Protein AF-A0A7X7B530-F1 (afdb_monomer_lite)

Structure (mmCIF, N/CA/C/O backbone):
data_AF-A0A7X7B530-F1
#
_entry.id   AF-A0A7X7B530-F1
#
loop_
_atom_site.group_PDB
_atom_site.id
_atom_site.type_symbol
_atom_site.label_atom_id
_atom_site.label_alt_id
_atom_site.label_comp_id
_atom_site.label_asym_id
_atom_site.label_entity_id
_atom_site.label_seq_id
_atom_site.pdbx_PDB_ins_code
_atom_site.Cartn_x
_atom_site.Cartn_y
_atom_site.Cartn_z
_atom_site.occupancy
_atom_site.B_iso_or_equiv
_atom_site.auth_seq_id
_atom_site.auth_comp_id
_atom_site.auth_asym_id
_atom_site.auth_atom_id
_atom_site.pdbx_PDB_model_num
ATOM 1 N N . LEU A 1 1 ? 4.320 -5.530 5.828 1.00 80.12 1 LEU A N 1
ATOM 2 C CA . LEU A 1 1 ? 5.395 -4.722 6.453 1.00 80.12 1 LEU A CA 1
ATOM 3 C C . LEU A 1 1 ? 4.954 -3.946 7.705 1.00 80.12 1 LEU A C 1
ATOM 5 O O . LEU A 1 1 ? 5.813 -3.646 8.516 1.00 80.12 1 LEU A O 1
ATOM 9 N N . MET A 1 2 ? 3.660 -3.658 7.936 1.00 81.94 2 MET A N 1
ATOM 10 C CA . MET A 1 2 ? 3.231 -2.994 9.189 1.00 81.94 2 MET A CA 1
ATOM 11 C C . MET A 1 2 ? 3.604 -3.787 10.454 1.00 81.94 2 MET A C 1
ATOM 13 O O . MET A 1 2 ? 4.151 -3.207 11.381 1.00 81.94 2 MET A O 1
ATOM 17 N N . ALA A 1 3 ? 3.417 -5.112 10.448 1.00 87.12 3 ALA A N 1
ATOM 18 C CA . ALA A 1 3 ? 3.848 -5.977 11.550 1.00 87.12 3 ALA A CA 1
ATOM 19 C C . ALA A 1 3 ? 5.366 -5.899 11.798 1.00 87.12 3 ALA A C 1
ATOM 21 O O . ALA A 1 3 ? 5.814 -5.919 12.935 1.00 87.12 3 ALA A O 1
ATOM 22 N N . THR A 1 4 ? 6.172 -5.744 10.741 1.00 89.44 4 THR A N 1
ATOM 23 C CA . THR A 1 4 ? 7.622 -5.558 10.876 1.00 89.44 4 THR A CA 1
ATOM 24 C C . THR A 1 4 ? 7.946 -4.317 11.703 1.00 89.44 4 THR A C 1
ATOM 26 O O . THR A 1 4 ? 8.759 -4.386 12.616 1.00 89.44 4 THR A O 1
ATOM 29 N N . ARG A 1 5 ? 7.281 -3.195 11.408 1.00 90.50 5 ARG A N 1
ATOM 30 C CA . ARG A 1 5 ? 7.440 -1.946 12.160 1.00 90.50 5 ARG A CA 1
ATOM 31 C C . ARG A 1 5 ? 7.042 -2.115 13.628 1.00 90.50 5 ARG A C 1
ATOM 33 O O . ARG A 1 5 ? 7.704 -1.561 14.494 1.00 90.50 5 ARG A O 1
ATOM 40 N N . GLU A 1 6 ? 5.984 -2.874 13.894 1.00 89.25 6 GLU A N 1
ATOM 41 C CA . GLU A 1 6 ? 5.453 -3.090 15.244 1.00 89.25 6 GLU A CA 1
ATOM 42 C C . GLU A 1 6 ? 6.347 -4.000 16.098 1.00 89.25 6 GLU A C 1
ATOM 44 O O . GLU A 1 6 ? 6.674 -3.647 17.226 1.00 89.25 6 GLU A O 1
ATOM 49 N N . PHE A 1 7 ? 6.798 -5.133 15.554 1.00 94.69 7 PHE A N 1
ATOM 50 C CA . PHE A 1 7 ? 7.572 -6.124 16.313 1.00 94.69 7 PHE A CA 1
ATOM 51 C C . PHE A 1 7 ? 9.089 -5.898 16.277 1.00 94.69 7 PHE A C 1
ATOM 53 O O . PHE A 1 7 ? 9.781 -6.275 17.218 1.00 94.69 7 PHE A O 1
ATOM 60 N N . TYR A 1 8 ? 9.616 -5.296 15.206 1.00 93.31 8 TYR A N 1
ATOM 61 C CA . TYR A 1 8 ? 11.062 -5.134 14.978 1.00 93.31 8 TYR A CA 1
ATOM 62 C C . TYR A 1 8 ? 11.499 -3.663 14.882 1.00 93.31 8 TYR A C 1
ATOM 64 O O . TYR A 1 8 ? 12.687 -3.370 14.731 1.00 93.31 8 TYR A O 1
ATOM 72 N N . GLY A 1 9 ? 10.553 -2.727 14.998 1.00 94.25 9 GLY A N 1
ATOM 73 C CA . GLY A 1 9 ? 10.810 -1.292 15.050 1.00 94.25 9 GLY A CA 1
ATOM 74 C C . GLY A 1 9 ? 10.974 -0.611 13.689 1.00 94.25 9 GLY A C 1
ATOM 75 O O . GLY A 1 9 ? 11.098 -1.232 12.629 1.00 94.25 9 GLY A O 1
ATOM 76 N N . GLU A 1 10 ? 10.998 0.724 13.730 1.00 93.31 10 GLU A N 1
ATOM 77 C CA . GLU A 1 10 ? 11.050 1.575 12.533 1.00 93.31 10 GLU A CA 1
ATOM 78 C C . GLU A 1 10 ? 12.315 1.341 11.701 1.00 93.31 10 GLU A C 1
ATOM 80 O O . GLU A 1 10 ? 12.255 1.323 10.476 1.00 93.31 10 GLU A O 1
ATOM 85 N N . LYS A 1 11 ? 13.463 1.113 12.352 1.00 95.56 11 LYS A N 1
ATOM 86 C CA . LYS A 1 11 ? 14.747 0.922 11.663 1.00 95.56 11 LYS A CA 1
ATOM 87 C C . LYS A 1 11 ? 14.715 -0.280 10.718 1.00 95.56 11 LYS A C 1
ATOM 89 O O . LYS A 1 11 ? 15.155 -0.168 9.575 1.00 95.56 11 LYS A O 1
ATOM 94 N N . GLU A 1 12 ? 14.185 -1.411 11.177 1.00 95.00 12 GLU A N 1
ATOM 95 C CA . GLU A 1 12 ? 14.124 -2.631 10.370 1.00 95.00 12 GLU A CA 1
ATOM 96 C C . GLU A 1 12 ? 13.079 -2.519 9.259 1.00 95.00 12 GLU A C 1
ATOM 98 O O . GLU A 1 12 ? 13.323 -2.915 8.118 1.00 95.00 12 GLU A O 1
ATOM 103 N N . PHE A 1 13 ? 11.943 -1.887 9.559 1.00 94.69 13 PHE A N 1
ATOM 104 C CA . PHE A 1 13 ? 10.954 -1.540 8.547 1.00 94.69 13 PHE A CA 1
ATOM 105 C C . PHE A 1 13 ? 11.559 -0.678 7.427 1.00 94.69 13 PHE A C 1
ATOM 107 O O . PHE A 1 13 ? 11.405 -1.010 6.249 1.00 94.69 13 PHE A O 1
ATOM 114 N N . LEU A 1 14 ? 12.274 0.396 7.784 1.00 94.44 14 LEU A N 1
ATOM 115 C CA . LEU A 1 14 ? 12.904 1.307 6.827 1.00 94.44 14 LEU A CA 1
ATOM 116 C C . LEU A 1 14 ? 13.970 0.598 5.989 1.00 94.44 14 LEU A C 1
ATOM 118 O O . LEU A 1 14 ? 14.044 0.803 4.778 1.00 94.44 14 LEU A O 1
ATOM 122 N N . ARG A 1 15 ? 14.760 -0.286 6.607 1.00 95.25 15 ARG A N 1
ATOM 123 C CA . ARG A 1 15 ? 15.734 -1.117 5.892 1.00 95.25 15 ARG A CA 1
ATOM 124 C C . ARG A 1 15 ? 15.053 -1.972 4.819 1.00 95.25 15 ARG A C 1
ATOM 126 O O . ARG A 1 15 ? 15.490 -1.975 3.670 1.00 95.25 15 ARG A O 1
ATOM 133 N N . LEU A 1 16 ? 13.970 -2.667 5.172 1.00 94.19 16 LEU A N 1
ATOM 134 C CA . LEU A 1 16 ? 13.253 -3.555 4.253 1.00 94.19 16 LEU A CA 1
ATOM 135 C C . LEU A 1 16 ? 12.518 -2.803 3.143 1.00 94.19 16 LEU A C 1
ATOM 137 O O . LEU A 1 16 ? 12.597 -3.205 1.982 1.00 94.19 16 LEU A O 1
ATOM 141 N N . ILE A 1 17 ? 11.828 -1.706 3.465 1.00 94.44 17 ILE A N 1
ATOM 142 C CA . ILE A 1 17 ? 11.107 -0.939 2.445 1.00 94.44 17 ILE A CA 1
ATOM 143 C C . ILE A 1 17 ? 12.069 -0.277 1.454 1.00 94.44 17 ILE A C 1
ATOM 145 O O . ILE A 1 17 ? 11.760 -0.218 0.268 1.00 94.44 17 ILE A O 1
ATOM 149 N N . ASN A 1 18 ? 13.246 0.171 1.904 1.00 94.88 18 ASN A N 1
ATOM 150 C CA . ASN A 1 18 ? 14.262 0.734 1.016 1.00 94.88 18 ASN A CA 1
ATOM 151 C C . ASN A 1 18 ? 14.882 -0.339 0.115 1.00 94.88 18 ASN A C 1
ATOM 153 O O . ASN A 1 18 ? 14.994 -0.116 -1.087 1.00 94.88 18 ASN A O 1
ATOM 157 N N . LEU A 1 19 ? 15.151 -1.534 0.649 1.00 94.12 19 LEU A N 1
ATOM 158 C CA . LEU A 1 19 ? 15.576 -2.675 -0.164 1.00 94.12 19 LEU A CA 1
ATOM 159 C C . LEU A 1 19 ? 14.546 -3.017 -1.253 1.00 94.12 19 LEU A C 1
ATOM 161 O O . LEU A 1 19 ? 14.913 -3.320 -2.386 1.00 94.12 19 LEU A O 1
ATOM 165 N N . TYR A 1 20 ? 13.249 -2.983 -0.932 1.00 94.19 20 TYR A N 1
ATOM 166 C CA . TYR A 1 20 ? 12.211 -3.214 -1.937 1.00 94.19 20 TYR A CA 1
ATOM 167 C C . TYR A 1 20 ? 12.147 -2.085 -2.960 1.00 94.19 20 TYR A C 1
ATOM 169 O O . TYR A 1 20 ? 12.049 -2.380 -4.146 1.00 94.19 20 TYR A O 1
ATOM 177 N N . LYS A 1 21 ? 12.272 -0.818 -2.545 1.00 93.50 21 LYS A N 1
ATOM 178 C CA . LYS A 1 21 ? 12.334 0.314 -3.483 1.00 93.50 21 LYS A CA 1
ATOM 179 C C . LYS A 1 21 ? 13.441 0.106 -4.515 1.00 93.50 21 LYS A C 1
ATOM 181 O O . LYS A 1 21 ? 13.134 0.111 -5.702 1.00 93.50 21 LYS A O 1
ATOM 186 N N . GLU A 1 22 ? 14.667 -0.181 -4.077 1.00 92.88 22 GLU A N 1
ATOM 187 C CA . GLU A 1 22 ? 15.811 -0.431 -4.968 1.00 92.88 22 GLU A CA 1
ATOM 188 C C . GLU A 1 22 ? 15.547 -1.579 -5.951 1.00 92.88 22 GLU A C 1
ATOM 190 O O . GLU A 1 22 ? 15.764 -1.434 -7.152 1.00 92.88 22 GLU A O 1
ATOM 195 N N . LYS A 1 23 ? 14.993 -2.698 -5.467 1.00 88.62 23 LYS A N 1
ATOM 196 C CA . LYS A 1 23 ? 14.665 -3.864 -6.304 1.00 88.62 23 LYS A CA 1
ATOM 197 C C . LYS A 1 23 ? 13.564 -3.611 -7.333 1.00 88.62 23 LYS A C 1
ATOM 199 O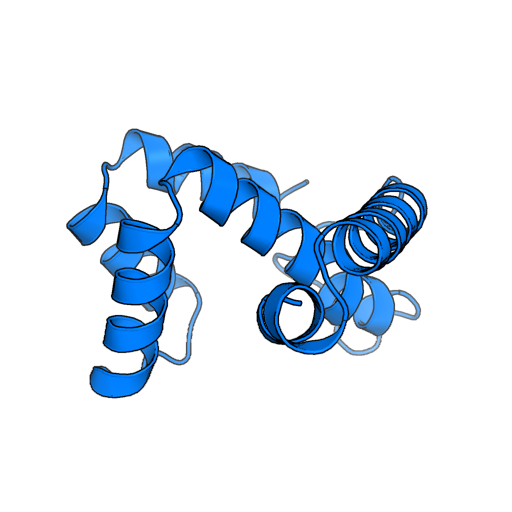 O . LYS A 1 23 ? 13.430 -4.393 -8.269 1.00 88.62 23 LYS A O 1
ATOM 204 N N . THR A 1 24 ? 12.749 -2.577 -7.141 1.00 91.81 24 THR A N 1
ATOM 205 C CA . THR A 1 24 ? 11.527 -2.350 -7.932 1.00 91.81 24 THR A CA 1
ATOM 206 C C . THR A 1 24 ? 11.659 -1.264 -8.994 1.00 91.81 24 THR A C 1
ATOM 208 O O . THR A 1 24 ? 10.744 -1.123 -9.800 1.00 91.81 24 THR A O 1
ATOM 211 N N . LEU A 1 25 ? 12.793 -0.551 -9.044 1.00 87.19 25 LEU A N 1
ATOM 212 C CA . LEU A 1 25 ? 13.017 0.587 -9.947 1.00 87.19 25 LEU A CA 1
ATOM 213 C C . LEU A 1 25 ? 12.805 0.255 -11.432 1.00 87.19 25 LEU A C 1
ATOM 215 O O . LEU A 1 25 ? 12.259 1.077 -12.156 1.00 87.19 25 LEU A O 1
ATOM 219 N N . ASN A 1 26 ? 13.200 -0.945 -11.867 1.00 87.62 26 ASN A N 1
ATOM 220 C CA . ASN A 1 26 ? 13.141 -1.369 -13.273 1.00 87.62 26 ASN A CA 1
ATOM 221 C C . ASN A 1 26 ? 12.153 -2.521 -13.509 1.00 87.62 26 ASN A C 1
ATOM 223 O O . ASN A 1 26 ? 12.249 -3.229 -14.510 1.00 87.62 26 ASN A O 1
ATOM 227 N N . LEU A 1 27 ? 11.246 -2.766 -12.561 1.00 91.00 27 LEU A N 1
ATOM 228 C CA . LEU A 1 27 ? 10.239 -3.811 -12.714 1.00 91.00 27 LEU A CA 1
ATOM 229 C C . LEU A 1 27 ? 9.045 -3.296 -13.519 1.00 91.00 27 LEU A C 1
ATOM 231 O O . LEU A 1 27 ? 8.683 -2.128 -13.363 1.00 91.00 27 LEU A O 1
ATOM 235 N N . PRO A 1 28 ? 8.387 -4.163 -14.307 1.00 91.75 28 PRO A N 1
ATOM 236 C CA . PRO A 1 28 ? 7.198 -3.785 -15.060 1.00 91.75 28 PRO A CA 1
ATOM 237 C C . PRO A 1 28 ? 6.043 -3.372 -14.137 1.00 91.75 28 PRO A C 1
ATOM 239 O O . PRO A 1 28 ? 6.073 -3.586 -12.916 1.00 91.75 28 PRO A O 1
ATOM 242 N N . ALA A 1 29 ? 5.023 -2.756 -14.729 1.00 93.19 29 ALA A N 1
ATOM 243 C CA . ALA A 1 29 ? 3.800 -2.362 -14.044 1.00 93.19 29 ALA A CA 1
ATOM 244 C C . ALA A 1 29 ? 3.136 -3.541 -13.316 1.00 93.19 29 ALA A C 1
ATOM 246 O O . ALA A 1 29 ? 3.227 -4.693 -13.746 1.00 93.19 29 ALA A O 1
ATOM 247 N N . ILE A 1 30 ? 2.441 -3.254 -12.210 1.00 93.12 30 ILE A N 1
ATOM 248 C CA . ILE A 1 30 ? 1.645 -4.282 -11.519 1.00 93.12 30 ILE A CA 1
ATOM 249 C C . ILE A 1 30 ? 0.414 -4.633 -12.354 1.00 93.12 30 ILE A C 1
ATOM 251 O O . ILE A 1 30 ? 0.018 -5.800 -12.427 1.00 93.12 30 ILE A O 1
ATOM 255 N N . ARG A 1 31 ? -0.225 -3.629 -12.961 1.00 91.94 31 ARG A N 1
ATOM 256 C CA . ARG A 1 31 ? -1.432 -3.846 -13.751 1.00 91.94 31 ARG A CA 1
ATOM 257 C C . ARG A 1 31 ? -1.095 -4.661 -15.000 1.00 91.94 31 ARG A C 1
ATOM 259 O O . ARG A 1 31 ? -0.259 -4.271 -15.803 1.00 91.94 31 ARG A O 1
ATOM 266 N N . GLY A 1 32 ? -1.777 -5.794 -15.156 1.00 89.88 32 GLY A N 1
ATOM 267 C CA . GLY A 1 32 ? -1.629 -6.656 -16.328 1.00 89.88 32 GLY A CA 1
ATOM 268 C C . GLY A 1 32 ? -0.383 -7.545 -16.336 1.00 89.88 32 GLY A C 1
ATOM 269 O O . GLY A 1 32 ? -0.136 -8.176 -17.358 1.00 89.88 32 GLY A O 1
ATOM 270 N N . ILE A 1 33 ? 0.378 -7.634 -15.236 1.00 92.56 33 ILE A N 1
ATOM 271 C CA . ILE A 1 33 ? 1.524 -8.549 -15.165 1.00 92.56 33 ILE A CA 1
ATOM 272 C C . ILE A 1 33 ? 1.070 -10.001 -15.368 1.00 92.56 33 ILE A C 1
ATOM 274 O O . ILE A 1 33 ? 0.150 -10.481 -14.695 1.00 92.56 33 ILE A O 1
ATOM 278 N N . ASP A 1 34 ? 1.726 -10.710 -16.285 1.00 92.06 34 ASP A N 1
ATOM 279 C CA . ASP A 1 34 ? 1.537 -12.149 -16.424 1.00 92.06 34 ASP A CA 1
ATOM 280 C C . ASP A 1 34 ? 2.164 -12.847 -15.213 1.00 92.06 34 ASP A C 1
ATOM 282 O O . ASP A 1 34 ? 3.316 -12.607 -14.861 1.00 92.06 34 ASP A O 1
ATOM 286 N N . ARG A 1 35 ? 1.411 -13.739 -14.566 1.00 89.12 35 ARG A N 1
ATOM 287 C CA . ARG A 1 35 ? 1.904 -14.532 -13.432 1.00 89.12 35 ARG A CA 1
ATOM 288 C C . ARG A 1 35 ? 3.012 -15.505 -13.828 1.00 89.12 35 ARG A C 1
ATOM 290 O O . ARG A 1 35 ? 3.711 -15.988 -12.942 1.00 89.12 35 ARG A O 1
ATOM 297 N N 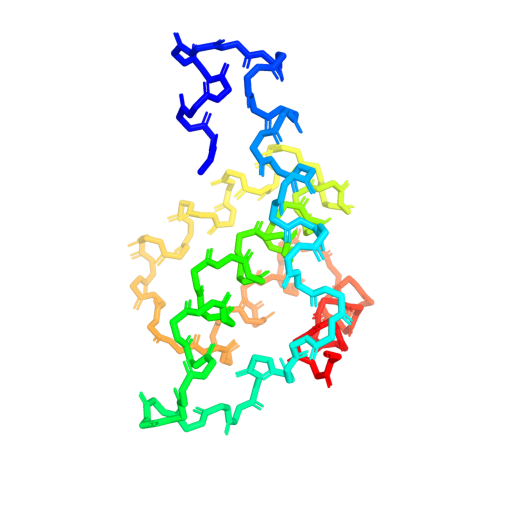. SER A 1 36 ? 3.136 -15.804 -15.119 1.00 92.56 36 SER A N 1
ATOM 298 C CA . SER A 1 36 ? 4.210 -16.619 -15.675 1.00 92.56 36 SER A CA 1
ATOM 299 C C . SER A 1 36 ? 5.497 -15.826 -15.943 1.00 92.56 36 SER A C 1
ATOM 301 O O . SER A 1 36 ? 6.549 -16.435 -16.133 1.00 92.56 36 SER A O 1
ATOM 303 N N . ASP A 1 37 ? 5.447 -14.486 -15.908 1.00 92.69 37 ASP A N 1
ATOM 304 C CA . ASP A 1 37 ? 6.625 -13.640 -16.096 1.00 92.69 37 ASP A CA 1
ATOM 305 C C . ASP A 1 37 ? 7.659 -13.906 -14.992 1.00 92.69 37 ASP A C 1
ATOM 307 O O . ASP A 1 37 ? 7.338 -13.987 -13.803 1.00 92.69 37 ASP A O 1
ATOM 311 N N . GLN A 1 38 ? 8.931 -13.991 -15.376 1.00 92.25 38 GLN A N 1
ATOM 312 C CA .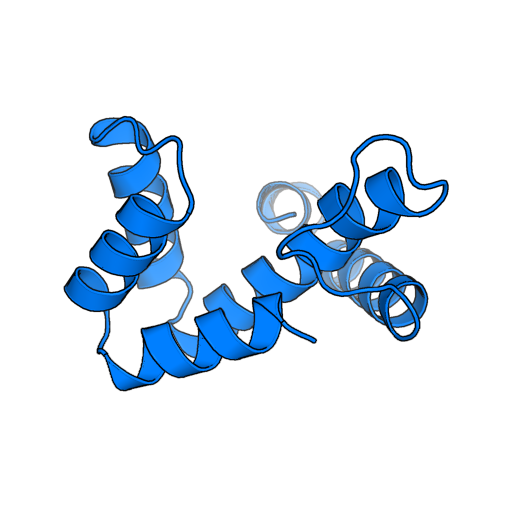 GLN A 1 38 ? 10.049 -14.206 -14.451 1.00 92.25 38 GLN A CA 1
ATOM 313 C C . GLN A 1 38 ? 10.127 -13.153 -13.326 1.00 92.25 38 GLN A C 1
ATOM 315 O O . GLN A 1 38 ? 10.622 -13.432 -12.234 1.00 92.25 38 GLN A O 1
ATOM 320 N N . ASN A 1 39 ? 9.607 -11.948 -13.566 1.00 92.19 39 ASN A N 1
ATOM 321 C CA . ASN A 1 39 ? 9.554 -10.848 -12.612 1.00 92.19 39 ASN A CA 1
ATOM 322 C C . ASN A 1 39 ? 8.249 -10.797 -11.810 1.00 92.19 39 ASN A C 1
ATOM 324 O O . ASN A 1 39 ? 8.173 -10.008 -10.864 1.00 92.19 39 ASN A O 1
ATOM 328 N N . ALA A 1 40 ? 7.242 -11.618 -12.132 1.00 91.88 40 ALA A N 1
ATOM 329 C CA . ALA A 1 40 ? 5.912 -11.562 -11.524 1.00 91.88 40 ALA A CA 1
ATOM 330 C C . ALA A 1 40 ? 5.972 -11.611 -9.995 1.00 91.88 40 ALA A C 1
ATOM 332 O O . ALA A 1 40 ? 5.296 -10.844 -9.310 1.00 91.88 40 ALA A O 1
ATOM 333 N N . PHE A 1 41 ? 6.842 -12.461 -9.445 1.00 91.44 41 PHE A N 1
ATOM 334 C CA . PHE A 1 41 ? 7.038 -12.550 -8.002 1.00 91.44 41 PHE A CA 1
ATOM 335 C C . PHE A 1 41 ? 7.515 -11.217 -7.401 1.00 91.44 41 PHE A C 1
ATOM 337 O O . PHE A 1 41 ? 6.929 -10.713 -6.443 1.00 91.44 41 PHE A O 1
ATOM 344 N N . ASN A 1 42 ? 8.549 -10.604 -7.979 1.00 91.19 42 ASN A N 1
ATOM 345 C CA . ASN A 1 42 ? 9.097 -9.346 -7.470 1.00 91.19 42 ASN A CA 1
ATOM 346 C C . ASN A 1 42 ? 8.112 -8.180 -7.647 1.00 91.19 42 ASN A C 1
ATOM 348 O O . ASN A 1 42 ? 7.991 -7.331 -6.762 1.00 91.19 42 ASN A O 1
ATOM 352 N N . VAL A 1 43 ? 7.360 -8.163 -8.748 1.00 92.94 43 VAL A N 1
ATOM 353 C CA . VAL A 1 43 ? 6.304 -7.176 -9.006 1.00 92.94 43 VAL A CA 1
ATOM 354 C C . VAL A 1 43 ? 5.199 -7.295 -7.951 1.00 92.94 43 VAL A C 1
ATOM 356 O O . VAL A 1 43 ? 4.877 -6.328 -7.262 1.00 92.94 43 VAL A O 1
ATOM 359 N N . LEU A 1 44 ? 4.649 -8.491 -7.743 1.00 91.38 44 LEU A N 1
ATOM 360 C CA . LEU A 1 44 ? 3.508 -8.669 -6.846 1.00 91.38 44 LEU A CA 1
ATOM 361 C C . LEU A 1 44 ? 3.881 -8.494 -5.366 1.00 91.38 44 LEU A C 1
ATOM 363 O O . LEU A 1 44 ? 3.120 -7.878 -4.618 1.00 91.38 44 LEU A O 1
ATOM 367 N N . TYR A 1 45 ? 5.047 -8.986 -4.934 1.00 89.88 45 TYR A N 1
ATOM 368 C CA . TYR A 1 45 ? 5.414 -8.993 -3.514 1.00 89.88 45 TYR A CA 1
ATOM 369 C C . TYR A 1 45 ? 6.276 -7.803 -3.081 1.00 89.88 45 TYR A C 1
ATOM 371 O O . TYR A 1 45 ? 6.040 -7.255 -2.004 1.00 89.88 45 TYR A O 1
ATOM 379 N N . ALA A 1 46 ? 7.252 -7.375 -3.889 1.00 92.62 46 ALA A N 1
ATOM 380 C CA . ALA A 1 46 ? 8.098 -6.233 -3.536 1.00 92.62 46 ALA A CA 1
ATOM 381 C C . ALA A 1 46 ? 7.468 -4.915 -4.000 1.00 92.62 46 ALA A C 1
ATOM 383 O O . ALA A 1 46 ? 7.225 -4.037 -3.168 1.00 92.62 46 ALA A O 1
ATOM 384 N N . LYS A 1 47 ? 7.130 -4.785 -5.293 1.00 94.25 47 LYS A N 1
ATOM 385 C CA . LYS A 1 47 ? 6.545 -3.541 -5.835 1.00 94.25 47 LYS A CA 1
ATOM 386 C C . LYS A 1 47 ? 5.188 -3.261 -5.197 1.00 94.25 47 LYS A C 1
ATOM 388 O O . LYS A 1 47 ? 4.972 -2.158 -4.705 1.00 94.25 47 LYS A O 1
ATOM 393 N N . GLY A 1 48 ? 4.335 -4.280 -5.063 1.00 93.88 48 GLY A N 1
ATOM 394 C CA . GLY A 1 48 ? 3.064 -4.169 -4.340 1.00 93.88 48 GLY A CA 1
ATOM 395 C C . GLY A 1 48 ? 3.220 -3.616 -2.917 1.00 93.88 48 GLY A C 1
ATOM 396 O O . GLY A 1 48 ? 2.503 -2.696 -2.525 1.00 93.88 48 GLY A O 1
ATOM 397 N N . ALA A 1 49 ? 4.205 -4.099 -2.154 1.00 94.44 49 ALA A N 1
ATOM 398 C CA . ALA A 1 49 ? 4.472 -3.600 -0.80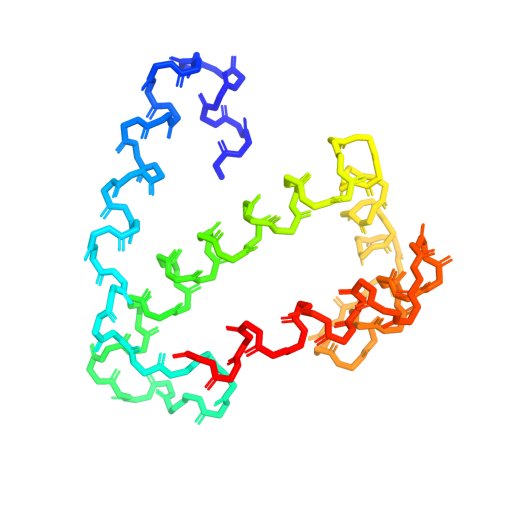5 1.00 94.44 49 ALA A CA 1
ATOM 399 C C . ALA A 1 49 ? 4.971 -2.143 -0.791 1.00 94.44 49 ALA A C 1
ATOM 401 O O . ALA A 1 49 ? 4.579 -1.373 0.090 1.00 94.44 49 ALA A O 1
ATOM 402 N N . VAL A 1 50 ? 5.803 -1.753 -1.763 1.00 95.44 50 VAL A N 1
ATOM 403 C CA . VAL A 1 50 ? 6.280 -0.370 -1.923 1.00 95.44 50 VAL A CA 1
ATOM 404 C C . VAL A 1 50 ? 5.122 0.572 -2.232 1.00 95.44 50 VAL A C 1
ATOM 406 O O . VAL A 1 50 ? 4.989 1.599 -1.567 1.00 95.44 50 VAL A O 1
ATOM 409 N N . LEU A 1 51 ? 4.256 0.212 -3.180 1.00 95.62 51 LEU A N 1
ATOM 410 C CA . LEU A 1 51 ? 3.121 1.051 -3.561 1.00 95.62 51 LEU A CA 1
ATOM 411 C C . LEU A 1 51 ? 2.099 1.172 -2.428 1.00 95.62 51 LEU A C 1
ATOM 413 O O . LEU A 1 51 ? 1.634 2.272 -2.142 1.00 95.62 51 LEU A O 1
ATOM 417 N N . LEU A 1 52 ? 1.801 0.085 -1.710 1.00 95.56 52 LEU A N 1
ATOM 418 C CA . LEU A 1 52 ? 0.929 0.142 -0.531 1.00 95.56 52 LEU A CA 1
ATOM 419 C C . LEU A 1 52 ? 1.509 1.029 0.577 1.00 95.56 52 LEU A C 1
ATOM 421 O O . LEU A 1 52 ? 0.764 1.725 1.266 1.00 95.56 52 LEU A O 1
ATOM 425 N N . HIS A 1 53 ? 2.832 1.048 0.739 1.00 95.50 53 HIS A N 1
ATOM 426 C CA . HIS A 1 53 ? 3.468 1.975 1.666 1.00 95.50 53 HIS A CA 1
ATOM 427 C C . HIS A 1 53 ? 3.382 3.432 1.187 1.00 95.50 53 HIS A C 1
ATOM 429 O O . HIS A 1 53 ? 3.106 4.317 1.993 1.00 95.50 53 HIS A O 1
ATOM 435 N N . GLN A 1 54 ? 3.560 3.695 -0.111 1.00 95.69 54 GLN A N 1
ATOM 436 C CA . GLN A 1 54 ? 3.339 5.032 -0.673 1.00 95.69 54 GLN A CA 1
ATOM 437 C C . GLN A 1 54 ? 1.892 5.489 -0.459 1.00 95.69 54 GLN A C 1
ATOM 439 O O . GLN A 1 54 ? 1.672 6.618 -0.031 1.00 95.69 54 GLN A O 1
ATOM 444 N N . LEU A 1 55 ? 0.913 4.601 -0.657 1.00 97.38 55 LEU A N 1
ATOM 445 C CA . LEU A 1 55 ? -0.487 4.881 -0.350 1.00 97.38 55 LEU A CA 1
ATOM 446 C C . LEU A 1 55 ? -0.683 5.240 1.122 1.00 97.38 55 LEU A C 1
ATOM 448 O O . LEU A 1 55 ? -1.305 6.254 1.422 1.00 97.38 55 LEU A O 1
ATOM 452 N N . GLN A 1 56 ? -0.107 4.457 2.036 1.00 96.38 56 GLN A N 1
ATOM 453 C CA . GLN A 1 56 ? -0.148 4.749 3.467 1.00 96.38 56 GLN A CA 1
ATOM 454 C C . GLN A 1 56 ? 0.425 6.138 3.794 1.00 96.38 56 GLN A C 1
ATOM 456 O O . GLN A 1 56 ? -0.142 6.839 4.629 1.00 96.38 56 GLN A O 1
ATOM 461 N N . ILE A 1 57 ? 1.527 6.542 3.152 1.00 95.69 57 ILE A N 1
ATOM 462 C CA . ILE A 1 57 ? 2.102 7.887 3.312 1.00 95.69 57 ILE A CA 1
ATOM 463 C C . ILE A 1 57 ? 1.128 8.949 2.787 1.00 95.69 57 ILE A C 1
ATOM 465 O O . ILE A 1 57 ? 0.901 9.943 3.471 1.00 95.69 57 ILE A O 1
ATOM 469 N N . MET A 1 58 ? 0.533 8.733 1.609 1.00 96.81 58 MET A N 1
ATOM 470 C CA . MET A 1 58 ? -0.387 9.688 0.981 1.00 96.81 58 MET A CA 1
ATOM 471 C C . MET A 1 58 ? -1.646 9.940 1.816 1.00 96.81 58 MET A C 1
ATOM 473 O O . MET A 1 58 ? -2.089 11.080 1.919 1.00 96.81 58 MET A O 1
ATOM 477 N N . ILE A 1 59 ? -2.231 8.893 2.404 1.00 97.44 59 ILE A N 1
ATOM 478 C CA . ILE A 1 59 ? -3.552 8.986 3.054 1.00 97.44 59 ILE A CA 1
ATOM 479 C C . ILE A 1 59 ? -3.476 9.032 4.583 1.00 97.44 59 ILE A C 1
ATOM 481 O O . ILE A 1 59 ? -4.471 9.337 5.242 1.00 97.44 59 ILE A O 1
ATOM 485 N N . GLY A 1 60 ? -2.301 8.750 5.146 1.00 96.56 60 GLY A N 1
ATOM 486 C CA . GLY A 1 60 ? -2.063 8.656 6.580 1.00 96.56 60 GLY A CA 1
ATOM 487 C C . GLY A 1 60 ? -2.371 7.272 7.162 1.00 96.56 60 GLY A C 1
ATOM 488 O O . GLY A 1 60 ? -3.147 6.480 6.623 1.00 96.56 60 GLY A O 1
ATOM 489 N N . ALA A 1 61 ? -1.758 6.973 8.312 1.00 92.81 61 ALA A N 1
ATOM 490 C CA . ALA A 1 61 ? -1.815 5.647 8.927 1.00 92.81 61 ALA A CA 1
ATOM 491 C C . ALA A 1 61 ? -3.230 5.223 9.357 1.00 92.81 61 ALA A C 1
ATOM 493 O O . ALA A 1 61 ? -3.581 4.057 9.188 1.00 92.81 61 ALA A O 1
ATOM 494 N N . GLU A 1 62 ? -4.038 6.143 9.890 1.00 95.25 62 GLU A N 1
ATOM 495 C CA . GLU A 1 62 ? -5.384 5.815 10.378 1.00 95.25 62 GLU A CA 1
ATOM 496 C C . GLU A 1 62 ? -6.347 5.489 9.234 1.00 95.25 62 GLU A C 1
ATOM 498 O O . GLU A 1 62 ? -6.956 4.419 9.245 1.00 95.25 62 GLU A O 1
ATOM 503 N N . ARG A 1 63 ? -6.383 6.315 8.179 1.00 96.88 63 ARG A N 1
ATOM 504 C CA . ARG A 1 63 ? -7.166 6.009 6.970 1.00 96.88 63 ARG A CA 1
ATOM 505 C C . ARG A 1 63 ? -6.682 4.731 6.295 1.00 96.88 63 ARG A C 1
ATOM 507 O O . ARG A 1 63 ? -7.490 3.932 5.844 1.00 96.88 63 ARG A O 1
ATOM 514 N N . PHE A 1 64 ? -5.375 4.475 6.273 1.00 97.12 64 PHE A N 1
ATOM 515 C CA . PHE A 1 64 ? -4.858 3.219 5.730 1.00 97.12 64 PHE A CA 1
ATOM 516 C C . PHE A 1 64 ? -5.325 1.993 6.530 1.00 97.12 64 PHE A C 1
ATOM 518 O O . PHE A 1 64 ? -5.731 0.993 5.943 1.00 97.12 64 PHE A O 1
ATOM 525 N N . LYS A 1 65 ? -5.333 2.059 7.868 1.00 95.69 65 LYS A N 1
ATOM 526 C CA . LYS A 1 65 ? -5.896 0.985 8.704 1.00 95.69 65 LYS A CA 1
ATOM 527 C C . LYS A 1 65 ? -7.392 0.802 8.451 1.00 95.69 65 LYS A C 1
ATOM 529 O O . LYS A 1 65 ? -7.858 -0.334 8.401 1.00 95.69 65 LYS A O 1
ATOM 534 N N . GLU A 1 66 ? -8.140 1.893 8.317 1.00 97.81 66 GLU A N 1
ATOM 535 C CA . GLU A 1 66 ? -9.572 1.855 8.013 1.00 97.81 66 GLU A CA 1
ATOM 536 C C . GLU A 1 66 ? -9.850 1.223 6.644 1.00 97.81 66 GLU A C 1
ATOM 538 O O . GLU A 1 66 ? -10.669 0.310 6.557 1.00 97.81 66 GLU A O 1
ATOM 543 N N . LEU A 1 67 ? -9.076 1.583 5.617 1.00 97.75 67 LEU A N 1
ATOM 544 C CA . LEU A 1 67 ? -9.120 0.952 4.298 1.00 97.75 67 LEU A CA 1
ATOM 545 C C . LEU A 1 67 ? -8.925 -0.567 4.397 1.00 97.75 67 LEU A C 1
ATOM 547 O O . LEU A 1 67 ? -9.739 -1.334 3.887 1.00 97.75 67 LEU A O 1
ATOM 551 N N . LEU A 1 68 ? -7.887 -1.025 5.109 1.00 96.25 68 LEU A N 1
ATOM 552 C CA . LEU A 1 68 ? -7.628 -2.458 5.301 1.00 96.25 68 LEU A CA 1
ATOM 553 C C . LEU A 1 68 ? -8.767 -3.168 6.049 1.00 96.25 68 LEU A C 1
ATOM 555 O O . LEU A 1 68 ? -9.142 -4.289 5.688 1.00 96.25 68 LEU A O 1
ATOM 559 N N . LYS A 1 69 ? -9.345 -2.523 7.071 1.00 97.31 69 LYS A N 1
ATOM 560 C CA . LYS A 1 69 ? -10.525 -3.041 7.781 1.00 97.31 69 LYS A CA 1
ATOM 561 C C . LYS A 1 69 ? -11.714 -3.178 6.830 1.00 97.31 69 LYS A C 1
ATOM 563 O O . LYS A 1 69 ? -12.369 -4.220 6.842 1.00 97.31 69 LYS A O 1
ATOM 568 N N . ASN A 1 70 ? -11.977 -2.175 5.996 1.00 97.69 70 ASN A N 1
ATOM 569 C CA . ASN A 1 70 ? -13.103 -2.188 5.067 1.00 97.69 70 ASN A CA 1
ATOM 570 C C . ASN A 1 70 ? -12.929 -3.247 3.981 1.00 97.69 70 ASN A C 1
ATOM 572 O O . ASN A 1 70 ? -13.859 -4.018 3.754 1.00 97.69 70 ASN A O 1
ATOM 576 N N . ILE A 1 71 ? -11.727 -3.391 3.417 1.00 97.56 71 ILE A N 1
ATOM 577 C CA . ILE A 1 71 ? -11.382 -4.474 2.484 1.00 97.56 71 ILE A CA 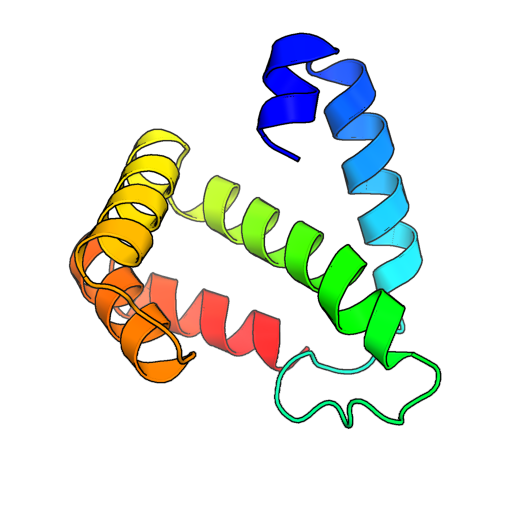1
ATOM 578 C C . ILE A 1 71 ? -11.695 -5.842 3.096 1.00 97.56 71 ILE A C 1
ATOM 580 O O . ILE A 1 71 ? -12.365 -6.671 2.474 1.00 97.56 71 ILE A O 1
ATOM 584 N N . HI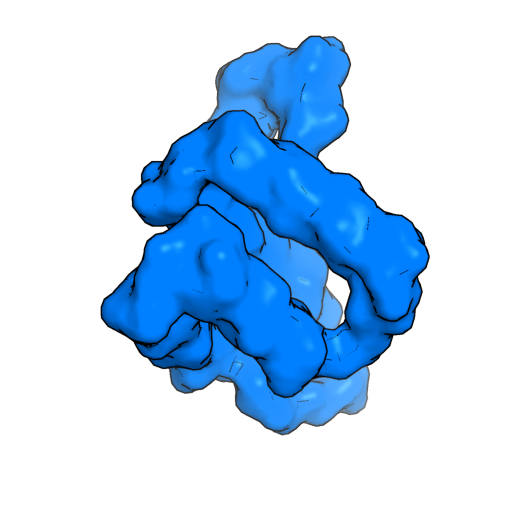S A 1 72 ? -11.270 -6.073 4.343 1.00 96.81 72 HIS A N 1
ATOM 585 C CA . HIS A 1 72 ? -11.515 -7.342 5.023 1.00 96.81 72 HIS A CA 1
ATOM 586 C C . HIS A 1 72 ? -13.003 -7.593 5.321 1.00 96.81 72 HIS A C 1
ATOM 588 O O . HIS A 1 72 ? -13.479 -8.725 5.162 1.00 96.81 72 HIS A O 1
ATOM 594 N N . ARG A 1 73 ? -13.738 -6.563 5.765 1.00 97.81 73 ARG A N 1
ATOM 595 C CA . ARG A 1 73 ? -15.167 -6.658 6.119 1.00 97.81 73 ARG A CA 1
ATOM 596 C C . ARG A 1 73 ? -16.048 -6.838 4.885 1.00 97.81 73 ARG A C 1
ATOM 598 O O . ARG A 1 73 ? -16.890 -7.728 4.884 1.00 97.81 73 ARG A O 1
ATOM 605 N N . LYS A 1 74 ? -15.815 -6.043 3.837 1.00 97.31 74 LYS A N 1
ATOM 606 C CA . LYS A 1 74 ? -16.565 -6.065 2.570 1.00 97.31 74 LYS A CA 1
ATOM 607 C C . LYS A 1 74 ? -16.141 -7.206 1.637 1.00 97.31 74 LYS A C 1
ATOM 609 O O . LYS A 1 74 ? -16.763 -7.400 0.603 1.00 97.31 74 LYS A O 1
ATOM 614 N N . LYS A 1 75 ? -15.108 -7.979 2.003 1.00 97.25 75 LYS A N 1
ATOM 615 C CA . LYS A 1 75 ? -14.559 -9.091 1.203 1.00 97.25 75 LYS A CA 1
ATOM 616 C C . LYS A 1 75 ? -14.186 -8.651 -0.216 1.00 97.25 75 LYS A C 1
ATOM 618 O O . LYS A 1 75 ? -14.432 -9.381 -1.173 1.00 97.25 75 LYS A O 1
ATOM 623 N N . ILE A 1 76 ? -13.559 -7.482 -0.325 1.00 97.00 76 ILE A N 1
ATOM 624 C CA . ILE A 1 76 ? -13.050 -6.942 -1.588 1.00 97.00 76 ILE A CA 1
ATOM 625 C C . ILE A 1 76 ? -11.967 -7.886 -2.131 1.00 97.00 76 ILE A C 1
ATOM 627 O O . ILE A 1 76 ? -11.021 -8.229 -1.418 1.00 97.00 76 ILE A O 1
ATOM 631 N N . LYS A 1 77 ? -12.128 -8.339 -3.380 1.00 94.75 77 LYS A N 1
ATOM 632 C CA . LYS A 1 77 ? -11.254 -9.348 -4.020 1.00 94.75 77 LYS A CA 1
ATOM 633 C C . LYS A 1 77 ? -10.618 -8.893 -5.328 1.00 94.75 77 LYS A C 1
ATOM 635 O O . LYS A 1 77 ? -9.760 -9.599 -5.851 1.00 94.75 77 LYS A O 1
ATOM 640 N N . ASN A 1 78 ? -11.045 -7.762 -5.873 1.00 94.38 78 ASN A N 1
ATOM 641 C CA . ASN A 1 78 ? -10.552 -7.248 -7.142 1.00 94.38 78 ASN A CA 1
ATOM 642 C C . ASN A 1 78 ? -10.089 -5.795 -6.983 1.00 94.38 78 ASN A C 1
ATOM 644 O O . ASN A 1 78 ? -10.378 -5.131 -5.987 1.00 94.38 78 ASN A O 1
ATOM 648 N N . THR A 1 79 ? -9.319 -5.329 -7.964 1.00 93.50 79 THR A N 1
ATOM 649 C CA . THR A 1 79 ? -8.739 -3.986 -7.938 1.00 93.50 79 THR A CA 1
ATOM 650 C C . THR A 1 79 ? -9.797 -2.899 -8.096 1.00 93.50 79 THR A C 1
ATOM 652 O O . THR A 1 79 ? -9.629 -1.856 -7.487 1.00 93.50 79 THR A O 1
ATOM 655 N N . LEU A 1 80 ? -10.876 -3.122 -8.853 1.00 94.94 80 LEU A N 1
ATOM 656 C CA . LEU A 1 80 ? -11.918 -2.108 -9.067 1.00 94.94 80 LEU A CA 1
ATOM 657 C C . LEU A 1 80 ? -12.607 -1.743 -7.749 1.00 94.94 80 LEU A C 1
ATOM 659 O O . LEU A 1 80 ? -12.538 -0.594 -7.328 1.00 94.94 80 LEU A O 1
ATOM 663 N N . ASP A 1 81 ? -13.111 -2.742 -7.027 1.00 97.31 81 ASP A N 1
ATOM 664 C CA . ASP A 1 81 ? -13.750 -2.546 -5.723 1.00 97.31 81 ASP A CA 1
ATOM 665 C C . ASP A 1 81 ? -12.777 -1.931 -4.696 1.00 97.31 81 ASP A C 1
ATOM 667 O O . ASP A 1 81 ? -13.175 -1.161 -3.823 1.00 97.31 81 ASP A O 1
ATOM 671 N N . PHE A 1 82 ? -11.480 -2.255 -4.790 1.00 97.31 82 PHE A N 1
ATOM 672 C CA . PHE A 1 82 ? -10.446 -1.621 -3.967 1.00 97.31 82 PHE A CA 1
ATOM 673 C C . PHE A 1 82 ? -10.313 -0.122 -4.275 1.00 97.31 82 PHE A C 1
ATOM 675 O O . PHE A 1 82 ? -10.188 0.678 -3.347 1.00 97.31 82 PHE A O 1
ATOM 682 N N . MET A 1 83 ? -10.326 0.262 -5.556 1.00 97.38 83 MET A N 1
ATOM 683 C CA . MET A 1 83 ? -10.232 1.667 -5.962 1.00 97.38 83 MET A CA 1
ATOM 684 C C . MET A 1 83 ? -11.481 2.448 -5.550 1.00 97.38 83 MET A C 1
ATOM 686 O O . MET A 1 83 ? -11.349 3.581 -5.090 1.00 97.38 83 MET A O 1
ATOM 690 N N . ASP A 1 84 ? -12.665 1.841 -5.641 1.00 97.81 84 ASP A N 1
ATOM 691 C CA . ASP A 1 84 ? -13.921 2.453 -5.195 1.00 97.81 84 ASP A CA 1
ATOM 692 C C . ASP A 1 84 ? -13.913 2.707 -3.683 1.00 97.81 84 ASP A C 1
ATOM 694 O O . ASP A 1 84 ? -14.254 3.802 -3.225 1.00 97.81 84 ASP A O 1
ATOM 698 N N . GLU A 1 85 ? -13.439 1.735 -2.897 1.00 98.06 85 GLU A N 1
ATOM 699 C CA . GLU A 1 85 ? -13.275 1.903 -1.452 1.00 98.06 85 GLU A CA 1
ATOM 700 C C . GLU A 1 85 ? -12.268 3.010 -1.118 1.00 98.06 85 GLU A C 1
ATOM 702 O O . GLU A 1 85 ? -12.516 3.838 -0.238 1.00 98.06 85 GLU A O 1
ATOM 707 N N . LEU A 1 86 ? -11.138 3.052 -1.832 1.00 98.06 86 LEU A N 1
ATOM 708 C CA . LEU A 1 86 ? -10.128 4.090 -1.650 1.00 98.06 86 LEU A CA 1
ATOM 709 C C . LEU A 1 86 ? -10.701 5.481 -1.953 1.00 98.06 86 LEU A C 1
ATOM 711 O O . LEU A 1 86 ? -10.491 6.407 -1.165 1.00 98.06 86 LEU A O 1
ATOM 715 N N . THR A 1 87 ? -11.444 5.628 -3.052 1.00 98.00 87 THR A N 1
ATOM 716 C CA . THR A 1 87 ? -12.120 6.878 -3.422 1.00 98.00 87 THR A CA 1
ATOM 717 C C . THR A 1 87 ? -13.107 7.305 -2.339 1.00 98.00 87 THR A C 1
ATOM 719 O O . THR A 1 87 ? -13.062 8.453 -1.900 1.00 98.00 87 THR A O 1
ATOM 722 N N . SER A 1 88 ? -13.943 6.379 -1.855 1.00 97.25 88 SER A N 1
ATOM 723 C CA . SER A 1 88 ? -14.935 6.654 -0.809 1.00 97.25 88 SER A CA 1
ATOM 724 C C . SER A 1 88 ? -14.310 7.110 0.511 1.00 97.25 88 SER A C 1
ATOM 726 O O . SER A 1 88 ? -14.931 7.889 1.231 1.00 97.25 88 SER A O 1
ATOM 728 N N . LEU A 1 89 ? -13.123 6.607 0.859 1.00 96.81 89 LEU A N 1
ATOM 729 C CA . LEU A 1 89 ? -12.451 6.928 2.121 1.00 96.81 89 LEU A CA 1
ATOM 730 C C . LEU A 1 89 ? -11.575 8.189 2.039 1.00 96.81 89 LEU A C 1
ATOM 732 O O . LEU A 1 89 ? -11.198 8.765 3.064 1.00 96.81 89 LEU A O 1
ATOM 736 N N . THR A 1 90 ? -11.193 8.595 0.828 1.00 96.31 90 THR A N 1
ATOM 737 C CA . THR A 1 90 ? -10.225 9.673 0.604 1.00 96.31 90 THR A CA 1
ATOM 738 C C . THR A 1 90 ? -10.764 10.715 -0.371 1.00 96.31 90 THR A C 1
ATOM 740 O O . THR A 1 90 ? -11.497 11.612 0.036 1.00 96.31 90 THR A O 1
ATOM 743 N N . SER A 1 91 ? -10.372 10.635 -1.639 1.00 96.38 91 SER A N 1
ATOM 744 C CA . SER A 1 91 ? -10.837 11.481 -2.728 1.00 96.38 91 SER A CA 1
ATOM 745 C C . SER A 1 91 ? -10.546 10.816 -4.070 1.00 96.38 91 SER A C 1
ATOM 747 O O . SER A 1 91 ? -9.640 9.986 -4.190 1.00 96.38 91 SER A O 1
ATOM 749 N N . GLU A 1 92 ? -11.267 11.239 -5.105 1.00 96.56 92 GLU A N 1
ATOM 750 C CA . GLU A 1 92 ? -11.016 10.810 -6.483 1.00 96.56 92 GLU A CA 1
ATOM 751 C C . GLU A 1 92 ? -9.584 11.148 -6.928 1.00 96.56 92 GLU A C 1
ATOM 753 O O . GLU A 1 92 ? -8.908 10.332 -7.549 1.00 96.56 92 GLU A O 1
ATOM 758 N N . GLU A 1 93 ? -9.061 12.311 -6.528 1.00 97.06 93 GLU A N 1
ATOM 759 C CA . GLU A 1 93 ? -7.677 12.705 -6.809 1.00 97.06 93 GLU A CA 1
ATOM 760 C C . GLU A 1 93 ? -6.661 11.704 -6.234 1.00 97.06 93 GLU A C 1
ATOM 762 O O . GLU A 1 93 ? -5.717 11.303 -6.918 1.00 97.06 93 GLU A O 1
ATOM 767 N N . THR A 1 94 ? -6.854 11.282 -4.982 1.00 96.25 94 THR A N 1
ATOM 768 C CA . THR A 1 94 ? -5.971 10.322 -4.304 1.00 96.25 94 THR A CA 1
ATOM 769 C C . THR A 1 94 ? -6.028 8.957 -4.981 1.00 96.25 94 THR A C 1
ATOM 771 O O . THR A 1 94 ? -4.988 8.350 -5.249 1.00 96.25 94 THR A O 1
ATOM 774 N N . SER A 1 95 ? -7.238 8.500 -5.302 1.00 96.06 95 SER A N 1
ATOM 775 C CA . SER A 1 95 ? -7.469 7.238 -6.001 1.00 96.06 95 SER A CA 1
ATOM 776 C C . SER A 1 95 ? -6.815 7.242 -7.386 1.00 96.06 95 SER A C 1
ATOM 778 O O . SER A 1 95 ? -6.063 6.330 -7.728 1.00 96.06 95 SER A O 1
ATOM 780 N N . ASN A 1 96 ? -6.959 8.334 -8.141 1.00 96.62 96 ASN A N 1
ATOM 781 C CA . ASN A 1 96 ? -6.321 8.509 -9.445 1.00 96.62 96 ASN A CA 1
ATOM 782 C C . ASN A 1 96 ? -4.789 8.537 -9.356 1.00 96.62 96 ASN A C 1
ATOM 784 O O . ASN A 1 96 ? -4.117 7.927 -10.191 1.00 96.62 96 ASN A O 1
ATOM 788 N N . LYS A 1 97 ? -4.216 9.200 -8.342 1.00 97.12 97 LYS A N 1
ATOM 789 C CA . LYS A 1 97 ? -2.766 9.164 -8.086 1.00 97.12 97 LYS A CA 1
ATOM 790 C C . LYS A 1 97 ? -2.287 7.740 -7.824 1.00 97.12 97 LYS A C 1
ATOM 792 O O . LYS A 1 97 ? -1.299 7.323 -8.420 1.00 97.12 97 LYS A O 1
ATOM 797 N N . PHE A 1 98 ? -2.993 6.983 -6.984 1.00 96.94 98 PHE A N 1
ATOM 798 C CA . PHE A 1 98 ? -2.628 5.596 -6.703 1.00 96.94 98 PHE A CA 1
ATOM 799 C C . PHE A 1 98 ? -2.806 4.683 -7.921 1.00 96.94 98 PHE A C 1
ATOM 801 O O . PHE A 1 98 ? -1.940 3.856 -8.182 1.00 96.94 98 PHE A O 1
ATOM 808 N N . SER A 1 99 ? -3.867 4.873 -8.711 1.00 95.88 99 SER A N 1
ATOM 809 C CA . SER A 1 99 ? -4.094 4.114 -9.947 1.00 95.88 99 SER A CA 1
ATOM 810 C C . SER A 1 99 ? -2.912 4.236 -10.903 1.00 95.88 99 SER A C 1
ATOM 812 O O . SER A 1 99 ? -2.417 3.222 -11.385 1.00 95.88 99 SER A O 1
ATOM 814 N N . LYS A 1 100 ? -2.405 5.463 -11.097 1.00 95.81 100 LYS A N 1
ATOM 815 C CA . LYS A 1 100 ? -1.226 5.727 -11.932 1.00 95.81 100 LYS A CA 1
ATOM 816 C C . LYS A 1 100 ? 0.013 4.989 -11.434 1.00 95.81 100 LYS A C 1
ATOM 818 O O . LYS A 1 100 ? 0.789 4.515 -12.249 1.00 95.81 100 LYS A O 1
ATOM 823 N N . LEU A 1 101 ? 0.196 4.848 -10.119 1.00 94.31 101 LEU A N 1
ATOM 824 C CA . LEU A 1 101 ? 1.322 4.085 -9.568 1.00 94.31 101 LEU A CA 1
ATOM 825 C C . LEU A 1 101 ? 1.260 2.593 -9.923 1.00 94.31 101 LEU A C 1
ATOM 827 O O . LEU A 1 101 ? 2.304 1.956 -9.980 1.00 94.31 101 LEU A O 1
ATOM 831 N N . LEU A 1 102 ? 0.068 2.032 -10.153 1.00 93.06 102 LEU A N 1
ATOM 832 C CA . LEU A 1 102 ? -0.088 0.632 -10.566 1.00 93.06 102 LEU A CA 1
ATOM 833 C C . LEU A 1 102 ? 0.309 0.399 -12.034 1.00 93.06 102 LEU A C 1
ATOM 835 O O . LEU A 1 102 ? 0.564 -0.752 -12.401 1.00 93.06 102 LEU A O 1
ATOM 839 N N . ASP A 1 103 ? 0.344 1.469 -12.837 1.00 92.12 103 ASP A N 1
ATOM 840 C CA . ASP A 1 103 ? 0.706 1.475 -14.262 1.00 92.12 103 ASP A CA 1
ATOM 841 C C . ASP A 1 103 ? 2.190 1.780 -14.523 1.00 92.12 103 ASP A C 1
ATOM 843 O O . ASP A 1 103 ? 2.663 1.590 -15.643 1.00 92.12 103 ASP A O 1
ATOM 847 N N . LEU A 1 104 ? 2.915 2.264 -13.508 1.00 84.06 104 LEU A N 1
ATOM 848 C CA . LEU A 1 104 ? 4.371 2.449 -13.525 1.00 84.06 104 LEU A CA 1
ATOM 849 C C . LEU A 1 104 ? 5.055 1.142 -13.151 1.00 84.06 104 LEU A C 1
ATOM 851 O O . LEU A 1 104 ? 6.152 0.838 -13.659 1.00 84.06 104 LEU A O 1
#

Radius of gyration: 14.02 Å; chains: 1; bounding box: 32×29×33 Å

Secondary structure (DSSP, 8-state):
-HHHHHHHHHHHHHHHHHHHHHHHTTPPPSTT--TTSTTHHHIIIIIHHHHHHHHHHHH-HHHHHHHHHHHHHHT--SHHHHHHHHHHHS-HHHHHHHHHHHH-

pLDDT: mean 94.11, std 3.38, range [80.12, 98.06]

Sequence (104 aa):
LMATREFYGEKEFLRLINLYKEKTLNLPAIRGIDRSDQNAFNVLYAKGAVLLHQLQIMIGAERFKELLKNIHRKKIKNTLDFMDELTSLTSEETSNKFSKLLDL

Foldseek 3Di:
DVVCCVPVNDVRVVVLLVVLVVVCPPQAFQPPDDCPDPCNVSCVPSLVVNLLVVLCVVADVVLSVVLVVCCVVVVPDDVVVSLVSVCVSGHPVSSVVSVVSNRD